Protein AF-A0A2E0PGJ2-F1 (afdb_monomer_lite)

Sequence (72 aa):
MSKAKNDSPLVGSNFWAWDGFGRPSKPKSIWEKDDEFIGNPPYEFQGWYSVYSSDLSTIKIIKIFSSKFNDI

Secondary structure (DSSP, 8-state):
-----TT-S------S-EEET---SSTTPBP-TTSPP-SS-TTSBTTSS-EETT-HHHHHHHHHHHHHHH--

Structure (mmCIF, N/CA/C/O backbone):
data_AF-A0A2E0PGJ2-F1
#
_entry.id   AF-A0A2E0PGJ2-F1
#
loop_
_atom_site.group_PDB
_atom_site.id
_atom_site.type_symbol
_atom_site.label_atom_id
_atom_site.label_alt_id
_atom_site.label_comp_id
_atom_site.label_asym_id
_atom_site.label_entity_id
_atom_site.label_seq_id
_atom_site.pdbx_PDB_ins_code
_atom_site.Cartn_x
_atom_site.Cartn_y
_atom_site.Cartn_z
_atom_site.occupancy
_atom_site.B_iso_or_equiv
_atom_site.auth_seq_id
_atom_site.auth_comp_id
_atom_site.auth_asym_id
_atom_site.auth_atom_id
_atom_site.pdbx_PDB_model_num
ATOM 1 N N . MET A 1 1 ? 17.808 7.188 -12.509 1.00 46.16 1 MET A N 1
ATOM 2 C CA . MET A 1 1 ? 17.535 5.736 -12.547 1.00 46.16 1 MET A CA 1
ATOM 3 C C . MET A 1 1 ? 17.479 5.314 -14.003 1.00 46.16 1 MET A C 1
ATOM 5 O O . MET A 1 1 ? 16.621 5.803 -14.729 1.00 46.16 1 MET A O 1
ATOM 9 N N . SER A 1 2 ? 18.472 4.538 -14.433 1.00 41.44 2 SER A N 1
ATOM 10 C CA . SER A 1 2 ? 18.597 3.940 -15.767 1.00 41.44 2 SER A CA 1
ATOM 11 C C . SER A 1 2 ? 17.467 2.938 -16.030 1.00 41.44 2 SER A C 1
ATOM 13 O O . SER A 1 2 ? 17.016 2.291 -15.088 1.00 41.44 2 SER A O 1
ATOM 15 N N . LYS A 1 3 ? 17.025 2.829 -17.293 1.00 50.91 3 LYS A N 1
ATOM 16 C CA . LYS A 1 3 ? 16.056 1.832 -17.793 1.00 50.91 3 LYS A CA 1
ATOM 17 C C . LYS A 1 3 ? 16.351 0.430 -17.236 1.00 50.91 3 LYS A C 1
ATOM 19 O O . LYS A 1 3 ? 17.528 0.077 -17.129 1.00 50.91 3 LYS A O 1
ATOM 24 N N . ALA A 1 4 ? 15.323 -0.383 -16.967 1.00 58.50 4 ALA A N 1
ATOM 25 C CA . ALA A 1 4 ? 15.539 -1.828 -16.934 1.00 58.50 4 ALA A CA 1
ATOM 26 C C . ALA A 1 4 ? 15.977 -2.226 -18.353 1.00 58.50 4 ALA A C 1
ATOM 28 O O . ALA A 1 4 ? 15.287 -1.995 -19.338 1.00 58.50 4 ALA A O 1
ATOM 29 N N . LYS A 1 5 ? 17.230 -2.635 -18.505 1.00 61.28 5 LYS A N 1
ATOM 30 C CA . LYS A 1 5 ? 17.754 -3.019 -19.817 1.00 61.28 5 LYS A CA 1
ATOM 31 C C . LYS A 1 5 ? 16.974 -4.246 -20.302 1.00 61.28 5 LYS A C 1
ATOM 33 O O . LYS A 1 5 ? 16.736 -5.138 -19.489 1.00 61.28 5 LYS A O 1
ATOM 38 N N . ASN A 1 6 ? 16.656 -4.325 -21.598 1.00 63.41 6 ASN A N 1
ATOM 39 C CA . ASN A 1 6 ? 16.402 -5.624 -22.231 1.00 63.41 6 ASN A CA 1
ATOM 40 C C . ASN A 1 6 ? 17.559 -6.560 -21.830 1.00 63.41 6 ASN A C 1
ATOM 42 O O . ASN A 1 6 ? 18.715 -6.132 -21.872 1.00 63.41 6 ASN A O 1
ATOM 46 N N . ASP A 1 7 ? 17.227 -7.757 -21.341 1.00 74.31 7 ASP A N 1
ATOM 47 C CA . ASP A 1 7 ? 18.121 -8.753 -20.710 1.00 74.31 7 ASP A CA 1
ATOM 48 C C . ASP A 1 7 ? 18.533 -8.502 -19.243 1.00 74.31 7 ASP A C 1
ATOM 50 O O . ASP A 1 7 ? 19.449 -9.139 -18.718 1.00 74.31 7 ASP A O 1
ATOM 54 N N . SER A 1 8 ? 17.853 -7.602 -18.530 1.00 80.06 8 SER A N 1
ATOM 55 C CA . SER A 1 8 ? 17.996 -7.485 -17.074 1.00 80.06 8 SER A CA 1
ATOM 56 C C . SER A 1 8 ? 17.414 -8.716 -16.356 1.00 80.06 8 SER A C 1
ATOM 58 O O . SER A 1 8 ? 16.275 -9.089 -16.635 1.00 80.06 8 SER A O 1
ATOM 60 N N . PRO A 1 9 ? 18.112 -9.303 -15.358 1.00 88.12 9 PRO A N 1
ATOM 61 C CA . PRO A 1 9 ? 17.548 -10.379 -14.536 1.00 88.12 9 PRO A CA 1
ATOM 62 C C . PRO A 1 9 ? 16.423 -9.888 -13.609 1.00 88.12 9 PRO A C 1
ATOM 64 O O . PRO A 1 9 ? 15.651 -10.689 -13.086 1.00 88.12 9 PRO A O 1
ATOM 67 N N . LEU A 1 10 ? 16.323 -8.573 -13.383 1.00 85.62 10 LEU A N 1
ATOM 68 C CA . LEU A 1 10 ? 15.206 -7.975 -12.660 1.00 85.62 10 LEU A CA 1
ATOM 69 C C . LEU A 1 10 ? 13.999 -7.845 -13.595 1.00 85.62 10 LEU A C 1
ATOM 71 O O . LEU A 1 10 ? 13.998 -6.983 -14.472 1.00 85.62 10 LEU A O 1
ATOM 75 N N . VAL A 1 11 ? 12.980 -8.670 -13.350 1.00 87.12 11 VAL A N 1
ATOM 76 C CA . VAL A 1 11 ? 11.749 -8.761 -14.161 1.00 87.12 11 VAL A CA 1
ATOM 77 C C . VAL A 1 11 ? 10.536 -8.060 -13.538 1.00 87.12 11 VAL A C 1
ATOM 79 O O . VAL A 1 11 ? 9.464 -8.033 -14.131 1.00 87.12 11 VAL A O 1
ATOM 82 N N . GLY A 1 12 ? 10.690 -7.484 -12.345 1.00 88.38 12 GLY A N 1
ATOM 83 C CA . GLY A 1 12 ? 9.636 -6.724 -11.678 1.00 88.38 12 GLY A CA 1
ATOM 84 C C . GLY A 1 12 ? 9.867 -6.579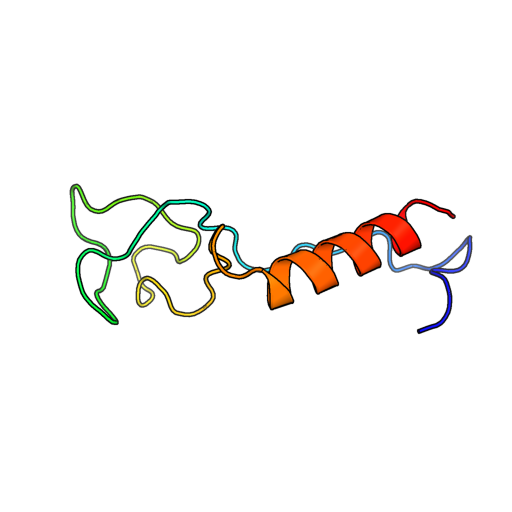 -10.179 1.00 88.38 12 GLY A C 1
ATOM 85 O O . GLY A 1 12 ? 10.859 -7.061 -9.630 1.00 88.38 12 GLY A O 1
ATOM 86 N N . SER A 1 13 ? 8.934 -5.906 -9.514 1.00 92.19 13 SER A N 1
ATOM 87 C CA . SER A 1 13 ? 8.878 -5.785 -8.059 1.00 92.19 13 SER A CA 1
ATOM 88 C C . SER A 1 13 ? 7.437 -5.578 -7.598 1.00 92.19 13 SER A C 1
ATOM 90 O O . SER A 1 13 ? 6.602 -5.067 -8.342 1.00 92.19 13 SER A O 1
ATOM 92 N N . ASN A 1 14 ? 7.157 -5.962 -6.355 1.00 96.75 14 ASN A N 1
ATOM 93 C CA . ASN A 1 14 ? 5.908 -5.656 -5.666 1.00 96.75 14 ASN A CA 1
ATOM 94 C C . ASN A 1 14 ? 6.271 -4.933 -4.372 1.00 96.75 14 ASN A C 1
ATOM 96 O O . ASN A 1 14 ? 7.121 -5.414 -3.621 1.00 96.75 14 ASN A O 1
ATOM 100 N N . PHE A 1 15 ? 5.673 -3.771 -4.127 1.00 97.62 15 PHE A N 1
ATOM 101 C CA . PHE A 1 15 ? 5.824 -3.102 -2.839 1.00 97.62 15 PHE A CA 1
ATOM 102 C C . PHE A 1 15 ? 4.920 -3.776 -1.800 1.00 97.62 15 PHE A C 1
ATOM 104 O O . PHE A 1 15 ? 3.872 -4.325 -2.139 1.00 97.62 15 PHE A O 1
ATOM 111 N N . TRP A 1 16 ? 5.330 -3.713 -0.537 1.00 98.12 16 TRP A N 1
ATOM 112 C CA . TRP A 1 16 ? 4.539 -4.167 0.600 1.00 98.12 16 TRP A CA 1
ATOM 113 C C . TRP A 1 16 ? 4.081 -2.935 1.390 1.00 98.12 16 TRP A C 1
ATOM 115 O O . TRP A 1 16 ? 4.938 -2.188 1.852 1.00 98.12 16 TRP A O 1
ATOM 125 N N . ALA A 1 17 ? 2.791 -2.645 1.524 1.00 97.75 17 ALA A N 1
ATOM 126 C CA . ALA A 1 17 ? 1.644 -3.296 0.884 1.00 97.75 17 ALA A CA 1
ATOM 127 C C . ALA A 1 17 ? 0.580 -2.261 0.480 1.00 97.75 17 ALA A C 1
ATOM 129 O O . ALA A 1 17 ? 0.722 -1.068 0.750 1.00 97.75 17 ALA A O 1
ATOM 130 N N . TRP A 1 18 ? -0.450 -2.696 -0.251 1.00 98.12 18 TRP A N 1
ATOM 131 C CA . TRP A 1 18 ? -1.542 -1.823 -0.677 1.00 98.12 18 TRP A CA 1
ATOM 132 C C . TRP A 1 18 ? -2.745 -1.946 0.254 1.00 98.12 18 TRP A C 1
ATOM 134 O O . TRP A 1 18 ? -3.362 -3.006 0.340 1.00 98.12 18 TRP A O 1
ATOM 144 N N . ASP A 1 19 ? -3.122 -0.822 0.857 1.00 97.75 19 ASP A N 1
ATOM 145 C CA . ASP A 1 19 ? -4.206 -0.751 1.841 1.00 97.75 19 ASP A CA 1
ATOM 146 C C . ASP A 1 19 ? -5.399 0.034 1.288 1.00 97.75 19 ASP A C 1
ATOM 148 O O . ASP A 1 19 ? -6.529 -0.084 1.760 1.00 97.75 19 ASP A O 1
ATOM 152 N N . GLY A 1 20 ? -5.167 0.837 0.244 1.00 97.62 20 GLY A N 1
ATOM 153 C CA . GLY A 1 20 ? -6.207 1.582 -0.449 1.00 97.62 20 GLY A CA 1
ATOM 154 C C . GLY A 1 20 ? -7.009 2.470 0.503 1.00 97.62 20 GLY A C 1
ATOM 155 O O . GLY A 1 20 ? -6.474 3.393 1.127 1.00 97.62 20 GLY A O 1
ATOM 156 N N . PHE A 1 21 ? -8.316 2.226 0.579 1.00 97.62 21 PHE A N 1
ATOM 157 C CA . PHE A 1 21 ? -9.218 2.985 1.447 1.00 97.62 21 PHE A CA 1
ATOM 158 C C . PHE A 1 21 ? -9.299 2.436 2.871 1.00 97.62 21 PHE A C 1
ATOM 160 O O . PHE A 1 21 ? -9.823 3.142 3.728 1.00 97.62 21 PHE A O 1
ATOM 167 N N . GLY A 1 22 ? -8.760 1.240 3.122 1.00 96.25 22 GLY A N 1
ATOM 168 C CA . GLY A 1 22 ? -8.845 0.599 4.425 1.00 96.25 22 GLY A CA 1
ATOM 169 C C . GLY A 1 22 ? -8.093 1.380 5.500 1.00 96.25 22 GLY A C 1
ATOM 170 O O . GLY A 1 22 ? -7.108 2.063 5.193 1.00 96.25 22 GLY A O 1
ATOM 171 N N . ARG A 1 23 ? -8.550 1.334 6.752 1.00 96.69 23 ARG A N 1
ATOM 172 C CA . ARG A 1 23 ? -7.895 2.023 7.872 1.00 96.69 23 ARG A CA 1
ATOM 173 C C . ARG A 1 23 ? -7.821 1.151 9.123 1.00 96.69 23 ARG A C 1
ATOM 175 O O . ARG A 1 23 ? -8.763 0.423 9.420 1.00 96.69 23 ARG A O 1
ATOM 182 N N . PRO A 1 24 ? -6.731 1.271 9.905 1.00 96.25 24 PRO A N 1
ATOM 183 C CA . PRO A 1 24 ? -6.685 0.673 11.227 1.00 96.25 24 PRO A CA 1
ATOM 184 C C . PRO A 1 24 ? -7.788 1.272 12.103 1.00 96.25 24 PRO A C 1
ATOM 186 O O . PRO A 1 24 ? -8.007 2.487 12.089 1.00 96.25 24 PRO A O 1
ATOM 189 N N . SER A 1 25 ? -8.433 0.439 12.917 1.00 94.25 25 SER A N 1
ATOM 190 C CA . SER A 1 25 ? -9.448 0.892 13.873 1.00 94.25 25 SER A CA 1
ATOM 191 C C . SER A 1 25 ? -8.872 1.853 14.919 1.00 94.25 25 SER A C 1
ATOM 193 O O . SER A 1 25 ? -9.569 2.752 15.396 1.00 94.25 25 SER A O 1
ATOM 195 N N . LYS A 1 26 ? -7.584 1.701 15.265 1.00 94.38 26 LYS A N 1
ATOM 196 C CA . LYS A 1 26 ? -6.824 2.604 16.145 1.00 94.38 26 LYS A CA 1
ATOM 197 C C . LYS A 1 26 ? -5.369 2.719 15.671 1.00 94.38 26 LYS A C 1
ATOM 199 O O . LYS A 1 26 ? -4.836 1.767 15.110 1.00 94.38 26 LYS A O 1
ATOM 204 N N . PRO A 1 27 ? -4.668 3.837 15.933 1.00 91.31 27 PRO A N 1
ATOM 205 C CA . PRO A 1 27 ? -3.252 3.948 15.591 1.00 91.31 27 PRO A CA 1
ATOM 206 C C . PRO A 1 27 ? -2.420 2.816 16.214 1.00 91.31 27 PRO A C 1
ATOM 208 O O . PRO A 1 27 ? -2.459 2.627 17.429 1.00 91.31 27 PRO A O 1
ATOM 211 N N . LYS A 1 28 ? -1.636 2.109 15.388 1.00 88.62 28 LYS A N 1
ATOM 212 C CA . LYS A 1 28 ? -0.779 0.981 15.799 1.00 88.62 28 LYS A CA 1
ATOM 213 C C . LYS A 1 28 ? -1.538 -0.178 16.474 1.00 88.62 28 LYS A C 1
ATOM 215 O O . LYS A 1 28 ? -0.988 -0.819 17.368 1.00 88.62 28 LYS A O 1
ATOM 220 N N . SER A 1 29 ? -2.789 -0.443 16.092 1.00 95.06 29 SER A N 1
ATOM 221 C CA . SER A 1 29 ? -3.509 -1.629 16.571 1.00 95.06 29 SER A CA 1
ATOM 222 C C . SER A 1 29 ? -2.982 -2.909 15.925 1.00 95.06 29 SER A C 1
ATOM 224 O O . SER A 1 29 ? -2.513 -2.898 14.791 1.00 95.06 29 SER A O 1
ATOM 226 N N . ILE A 1 30 ? -3.067 -4.019 16.654 1.00 97.00 30 ILE A N 1
ATOM 227 C CA . ILE A 1 30 ? -3.048 -5.357 16.058 1.00 97.00 30 ILE A CA 1
ATOM 228 C C . ILE A 1 30 ? -4.454 -5.623 15.513 1.00 97.00 30 ILE A C 1
ATOM 230 O O . ILE A 1 30 ? -5.422 -5.155 16.109 1.00 97.00 30 ILE A O 1
ATOM 234 N N . TRP A 1 31 ? -4.558 -6.318 14.381 1.00 97.62 31 TRP A N 1
ATOM 235 C CA . TRP A 1 31 ? -5.853 -6.653 13.786 1.00 97.62 31 TRP A CA 1
ATOM 236 C C . TRP A 1 31 ? -6.711 -7.477 14.748 1.00 97.62 31 TRP A C 1
ATOM 238 O O . TRP A 1 31 ? -6.245 -8.476 15.304 1.00 97.62 31 TRP A O 1
ATOM 248 N N . GLU A 1 32 ? -7.978 -7.107 14.877 1.00 97.38 32 GLU A N 1
ATOM 249 C CA . GLU A 1 32 ? -8.988 -7.885 15.585 1.00 97.38 32 GLU A CA 1
ATOM 250 C C . GLU A 1 32 ? -10.120 -8.308 14.647 1.00 97.38 32 GLU A C 1
ATOM 252 O O . GLU A 1 32 ? -10.259 -7.834 13.520 1.00 97.38 32 GLU A O 1
ATOM 257 N N . LYS A 1 33 ? -10.956 -9.238 15.117 1.00 97.06 33 LYS A N 1
ATOM 258 C CA . LYS A 1 33 ? -12.141 -9.647 14.368 1.00 97.06 33 LYS A CA 1
ATOM 259 C C . LYS A 1 33 ? -12.982 -8.408 14.029 1.00 97.06 33 LYS A C 1
ATOM 261 O O . LYS A 1 33 ? -13.268 -7.604 14.908 1.00 97.06 33 LYS A O 1
ATOM 266 N N . ASP A 1 34 ? -13.401 -8.331 12.768 1.00 95.25 34 ASP A N 1
ATOM 267 C CA . ASP A 1 34 ? -14.213 -7.255 12.185 1.00 95.25 34 ASP A CA 1
ATOM 268 C C . ASP A 1 34 ? -13.449 -5.945 11.888 1.00 95.25 34 ASP A C 1
ATOM 270 O O . ASP A 1 34 ? -14.034 -5.034 11.300 1.00 95.25 34 ASP A O 1
ATOM 274 N N . ASP A 1 35 ? -12.142 -5.868 12.178 1.00 96.81 35 ASP A N 1
ATOM 275 C CA . ASP A 1 35 ? -11.284 -4.820 11.615 1.00 96.81 35 ASP A CA 1
ATOM 276 C C . ASP A 1 35 ? -11.162 -4.993 10.093 1.00 96.81 35 ASP A C 1
ATOM 278 O O . ASP A 1 35 ? -11.102 -6.110 9.562 1.00 96.81 35 ASP A O 1
ATOM 282 N N . GLU A 1 36 ? -11.058 -3.873 9.380 1.00 96.12 36 GLU A N 1
ATOM 283 C CA . GLU A 1 36 ? -10.847 -3.882 7.936 1.00 96.12 36 GLU A CA 1
ATOM 284 C C . GLU A 1 36 ? -9.555 -4.624 7.566 1.00 96.12 36 GLU A C 1
ATOM 286 O O . GLU A 1 36 ? -8.510 -4.473 8.205 1.00 96.12 36 GLU A O 1
ATOM 291 N N . PHE A 1 37 ? -9.614 -5.419 6.496 1.00 95.44 37 PHE A N 1
ATOM 292 C CA . PHE A 1 37 ? -8.414 -6.018 5.931 1.00 95.44 37 PHE A CA 1
ATOM 293 C C . PHE A 1 37 ? -7.602 -4.956 5.208 1.00 95.44 37 PHE A C 1
ATOM 295 O O . PHE A 1 37 ? -8.073 -4.331 4.256 1.00 95.44 37 PHE A O 1
ATOM 302 N N . ILE A 1 38 ? -6.360 -4.808 5.640 1.00 95.94 38 ILE A N 1
ATOM 303 C CA . ILE A 1 38 ? -5.369 -3.966 4.990 1.00 95.94 38 ILE A CA 1
ATOM 304 C C . ILE A 1 38 ? -4.099 -4.792 4.734 1.00 95.94 38 ILE A C 1
ATOM 306 O O . ILE A 1 38 ? -4.058 -5.985 5.041 1.00 95.94 38 ILE A O 1
ATOM 310 N N . GLY A 1 39 ? -3.085 -4.208 4.101 1.00 96.56 39 GLY A N 1
ATOM 311 C CA . GLY A 1 39 ? -1.928 -4.946 3.602 1.00 96.56 39 GLY A CA 1
ATOM 312 C C . GLY A 1 39 ? -0.992 -5.476 4.690 1.00 96.56 39 GLY A C 1
ATOM 313 O O . GLY A 1 39 ? -0.218 -6.397 4.425 1.00 96.56 39 GLY A O 1
ATOM 314 N N . ASN A 1 40 ? -1.066 -4.943 5.912 1.00 95.62 40 ASN A N 1
ATOM 315 C CA . ASN A 1 40 ? -0.354 -5.509 7.053 1.00 95.62 40 ASN A CA 1
ATOM 316 C C . ASN A 1 40 ? -1.066 -6.781 7.571 1.00 95.62 40 ASN A C 1
ATOM 318 O O . ASN A 1 40 ? -2.282 -6.783 7.780 1.00 95.62 40 ASN A O 1
ATOM 322 N N . PRO A 1 41 ? -0.325 -7.881 7.796 1.00 96.19 41 PRO A N 1
ATOM 323 C CA . PRO A 1 41 ? -0.890 -9.126 8.284 1.00 96.19 41 PRO A CA 1
ATOM 324 C C . PRO A 1 41 ? -1.316 -9.003 9.758 1.00 96.19 41 PRO A C 1
ATOM 326 O O . PRO A 1 41 ? -0.773 -8.174 10.488 1.00 96.19 41 PRO A O 1
ATOM 329 N N . PRO A 1 42 ? -2.215 -9.877 10.252 1.00 95.62 42 PRO A N 1
ATOM 330 C CA . PRO A 1 42 ? -2.813 -9.747 11.586 1.00 95.62 42 PRO A CA 1
ATOM 331 C C . PRO A 1 42 ? -1.861 -9.796 12.787 1.00 95.62 42 PRO A C 1
ATOM 333 O O . PRO A 1 42 ? -2.298 -9.537 13.899 1.00 95.62 42 PRO A O 1
ATOM 336 N N . TYR A 1 43 ? -0.590 -10.161 12.602 1.00 94.69 43 TYR A N 1
ATOM 337 C CA . TYR A 1 43 ? 0.427 -10.164 13.662 1.00 94.69 43 TYR A CA 1
ATOM 338 C C . TYR A 1 43 ? 1.326 -8.91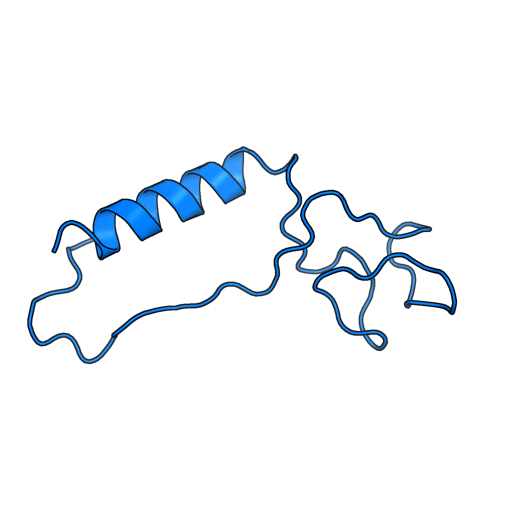2 13.651 1.00 94.69 43 TYR A C 1
ATOM 340 O O . TYR A 1 43 ? 2.185 -8.772 14.520 1.00 94.69 43 TYR A O 1
ATOM 348 N N . GLU A 1 44 ? 1.152 -8.011 12.680 1.00 97.25 44 GLU A N 1
ATOM 349 C CA . GLU A 1 44 ? 1.815 -6.707 12.609 1.00 97.25 44 GLU A CA 1
ATOM 350 C C . GLU A 1 44 ? 0.860 -5.585 13.025 1.00 97.25 44 GLU A C 1
ATOM 352 O O . GLU A 1 44 ? -0.362 -5.740 13.027 1.00 97.25 44 GLU A O 1
ATOM 357 N N . PHE A 1 45 ? 1.422 -4.421 13.359 1.00 97.25 45 PHE A N 1
ATOM 358 C CA . PHE A 1 45 ? 0.609 -3.228 13.560 1.00 97.25 45 PHE A CA 1
ATOM 359 C C . PHE A 1 45 ? -0.044 -2.797 12.246 1.00 97.25 45 PHE A C 1
ATOM 361 O O . PHE A 1 45 ? 0.634 -2.571 11.242 1.00 97.25 45 PHE A O 1
ATOM 368 N N . GLN A 1 46 ? -1.355 -2.604 12.283 1.00 96.69 46 GLN A N 1
ATOM 369 C CA . GLN A 1 46 ? -2.110 -2.052 11.177 1.00 96.69 46 GLN A CA 1
ATOM 370 C C . GLN A 1 46 ? -1.669 -0.607 10.908 1.00 96.69 46 GLN A C 1
ATOM 372 O O . GLN A 1 46 ? -1.630 0.232 11.816 1.00 96.69 46 GLN A O 1
ATOM 377 N N . GLY A 1 47 ? -1.299 -0.316 9.658 1.00 94.81 47 GLY A N 1
ATOM 378 C CA . GLY A 1 47 ? -0.769 0.986 9.261 1.00 94.81 47 GLY A CA 1
ATOM 379 C C . GLY A 1 47 ? 0.753 1.079 9.166 1.00 94.81 47 GLY A C 1
ATOM 380 O O . GLY A 1 47 ? 1.263 2.170 8.914 1.00 94.81 47 GLY A O 1
ATOM 381 N N . TRP A 1 48 ? 1.497 -0.001 9.429 1.00 96.25 48 TRP A N 1
ATOM 382 C CA . TRP A 1 48 ? 2.954 0.073 9.575 1.00 96.25 48 TRP A CA 1
ATOM 383 C C . TRP A 1 48 ? 3.683 0.251 8.237 1.00 96.25 48 TRP A C 1
ATOM 385 O O . TRP A 1 48 ? 4.564 1.105 8.131 1.00 96.25 48 TRP A O 1
ATOM 395 N N . TYR A 1 49 ? 3.296 -0.512 7.212 1.00 97.06 49 TYR A N 1
ATOM 396 C CA . TYR A 1 49 ? 3.900 -0.453 5.867 1.00 97.06 49 TYR A CA 1
ATOM 397 C C . TYR A 1 49 ? 2.879 -0.122 4.774 1.00 97.06 49 TYR A C 1
ATOM 399 O O . TYR A 1 49 ? 3.130 -0.288 3.581 1.00 97.06 49 TYR A O 1
ATOM 407 N N . SER A 1 50 ? 1.718 0.350 5.201 1.00 97.00 50 SER A N 1
ATOM 408 C CA . SER A 1 50 ? 0.578 0.676 4.368 1.00 97.00 50 SER A CA 1
ATOM 409 C C . SER A 1 50 ? 0.891 1.742 3.333 1.00 97.00 50 SER A C 1
ATOM 411 O O . SER A 1 50 ? 1.445 2.796 3.647 1.00 97.00 50 SER A O 1
ATOM 413 N N . VAL A 1 51 ? 0.438 1.499 2.108 1.00 98.44 51 VAL A N 1
ATOM 414 C CA . VAL A 1 51 ? 0.216 2.549 1.116 1.00 98.44 51 VAL A CA 1
ATOM 415 C C . VAL A 1 51 ? -1.287 2.757 0.983 1.00 98.44 51 VAL A C 1
ATOM 417 O O . VAL A 1 51 ? -2.007 1.907 0.448 1.00 98.44 51 VAL A O 1
ATOM 420 N N . TYR A 1 52 ? -1.764 3.901 1.464 1.00 98.19 52 TYR A N 1
ATOM 421 C CA . TYR A 1 52 ? -3.163 4.296 1.375 1.00 98.19 52 TYR A CA 1
ATOM 422 C C . TYR A 1 52 ? -3.459 5.056 0.080 1.00 98.19 52 TYR A C 1
ATOM 424 O O . TYR A 1 52 ? -2.594 5.702 -0.509 1.00 98.19 52 TYR A O 1
ATOM 432 N N . SER A 1 53 ? -4.731 5.085 -0.325 1.00 98.25 53 SER A N 1
ATOM 433 C CA . SER A 1 53 ? -5.212 5.868 -1.475 1.00 98.25 53 SER A CA 1
ATOM 434 C C . SER A 1 53 ? -4.983 7.379 -1.326 1.00 98.25 53 SER A C 1
ATOM 436 O O . SER A 1 53 ? -4.919 8.099 -2.322 1.00 98.25 53 SER A O 1
ATOM 438 N N . SER A 1 54 ? -4.827 7.853 -0.088 1.00 98.31 54 SER A N 1
ATOM 439 C CA . SER A 1 54 ? -4.489 9.236 0.255 1.00 98.31 54 SER A CA 1
ATOM 440 C C . SER A 1 54 ? -2.992 9.553 0.165 1.00 98.31 54 SER A C 1
ATOM 442 O O . SER A 1 54 ? -2.631 10.728 0.209 1.00 98.31 54 SER A O 1
ATOM 444 N N . ASP A 1 55 ? -2.116 8.555 0.012 1.00 98.56 55 ASP A N 1
ATOM 445 C CA . ASP A 1 55 ? -0.658 8.737 0.020 1.00 98.56 55 ASP A CA 1
ATOM 446 C C . ASP A 1 55 ? -0.156 9.172 -1.362 1.00 98.56 55 ASP A C 1
ATOM 448 O O . ASP A 1 55 ? 0.601 8.480 -2.049 1.00 9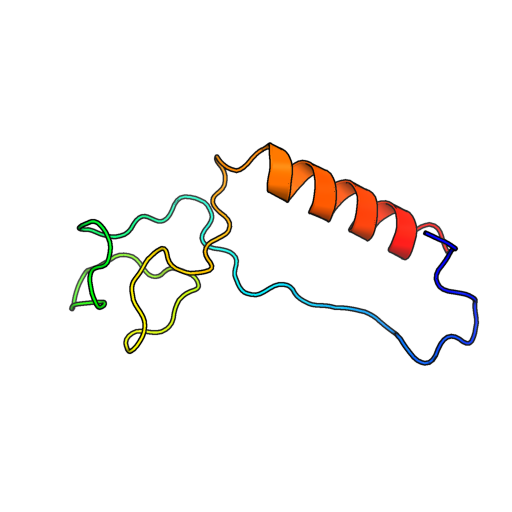8.56 55 ASP A O 1
ATOM 452 N N . LEU A 1 56 ? -0.606 10.352 -1.797 1.00 98.69 56 LEU A N 1
ATOM 453 C CA . LEU A 1 56 ? -0.413 10.861 -3.157 1.00 98.69 56 LEU A CA 1
ATOM 454 C C . LEU A 1 56 ? 1.065 10.940 -3.567 1.00 98.69 56 LEU A C 1
ATOM 456 O O . LEU A 1 56 ? 1.390 10.729 -4.737 1.00 98.69 56 LEU A O 1
ATOM 460 N N . SER A 1 57 ? 1.971 11.233 -2.6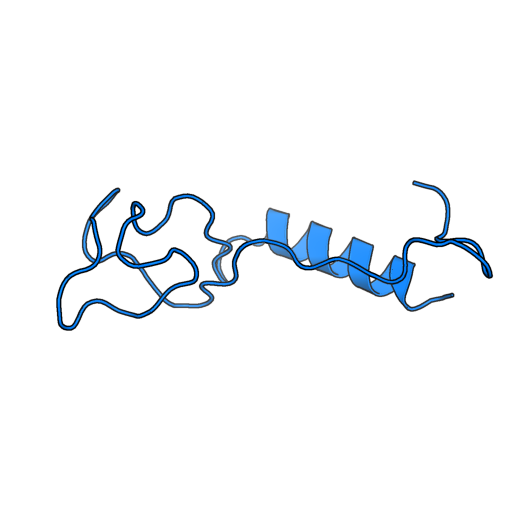30 1.00 98.69 57 SER A N 1
ATOM 461 C CA . SER A 1 57 ? 3.416 11.269 -2.889 1.00 98.69 57 SER A CA 1
ATOM 462 C C . SER A 1 57 ? 3.971 9.877 -3.210 1.00 98.69 57 SER A C 1
ATOM 464 O O . SER A 1 57 ? 4.685 9.721 -4.203 1.00 98.69 57 SER A O 1
ATOM 466 N N . THR A 1 58 ? 3.598 8.862 -2.429 1.00 98.62 58 THR A N 1
ATOM 467 C CA . THR A 1 58 ? 4.000 7.463 -2.625 1.00 98.62 58 THR A CA 1
ATOM 468 C C . THR A 1 58 ? 3.402 6.901 -3.913 1.00 98.62 58 THR A C 1
ATOM 470 O O . THR A 1 58 ? 4.130 6.370 -4.753 1.00 98.62 58 THR A O 1
ATOM 473 N N . ILE A 1 59 ? 2.102 7.120 -4.144 1.00 98.62 59 ILE A N 1
ATOM 474 C CA . ILE A 1 59 ? 1.404 6.710 -5.374 1.00 98.62 59 ILE A CA 1
ATOM 475 C C . ILE A 1 59 ? 2.054 7.340 -6.610 1.00 98.62 59 ILE A C 1
ATOM 477 O O . ILE A 1 59 ? 2.237 6.670 -7.628 1.00 98.62 59 ILE A O 1
ATOM 481 N N . LYS A 1 60 ? 2.450 8.617 -6.537 1.00 98.56 60 LYS A N 1
ATOM 482 C CA . LYS A 1 60 ? 3.147 9.294 -7.639 1.00 98.56 60 LYS A CA 1
ATOM 483 C C . LYS A 1 60 ? 4.471 8.606 -7.977 1.00 98.56 60 LYS A C 1
ATOM 485 O O . LYS A 1 60 ? 4.771 8.443 -9.159 1.00 98.56 60 LYS A O 1
ATOM 490 N N . ILE A 1 61 ? 5.247 8.193 -6.974 1.00 98.25 61 ILE A N 1
ATOM 491 C CA . ILE A 1 61 ? 6.513 7.473 -7.182 1.00 98.25 61 ILE A CA 1
ATOM 492 C C . ILE A 1 61 ? 6.254 6.101 -7.808 1.00 98.25 61 ILE A C 1
ATOM 494 O O . ILE A 1 61 ? 6.888 5.783 -8.815 1.00 98.25 61 ILE A O 1
ATOM 498 N N . ILE A 1 62 ? 5.297 5.334 -7.271 1.00 97.69 62 ILE A N 1
ATOM 499 C CA . ILE A 1 62 ? 4.910 4.020 -7.808 1.00 97.69 62 ILE A CA 1
ATOM 500 C C . ILE A 1 62 ? 4.501 4.158 -9.277 1.00 97.69 62 ILE A C 1
ATOM 502 O O . ILE A 1 62 ? 5.056 3.472 -10.129 1.00 97.69 62 ILE A O 1
ATOM 506 N N . LYS A 1 63 ? 3.624 5.116 -9.607 1.00 97.00 63 LYS A N 1
ATOM 507 C CA . LYS A 1 63 ? 3.176 5.363 -10.986 1.00 97.00 63 LYS A CA 1
ATOM 508 C C . LYS A 1 63 ? 4.336 5.689 -11.928 1.00 97.00 63 LYS A C 1
ATOM 510 O O . LYS A 1 63 ? 4.416 5.122 -13.012 1.00 97.00 63 LYS A O 1
ATOM 515 N N . ILE A 1 64 ? 5.242 6.584 -11.522 1.00 95.69 64 ILE A N 1
ATOM 516 C CA . ILE A 1 64 ? 6.417 6.944 -12.331 1.00 95.69 64 ILE A CA 1
ATOM 517 C C . ILE A 1 64 ? 7.314 5.724 -12.560 1.00 95.69 64 ILE A C 1
ATOM 519 O O . ILE A 1 64 ? 7.817 5.547 -13.669 1.00 95.69 64 ILE A O 1
ATOM 523 N N . PHE A 1 65 ? 7.540 4.907 -11.529 1.00 93.38 65 PHE A N 1
ATOM 524 C CA . PHE A 1 65 ? 8.349 3.698 -11.646 1.00 93.38 65 PHE A CA 1
ATOM 525 C C . PHE A 1 65 ? 7.688 2.671 -12.571 1.00 93.38 65 PHE A C 1
ATOM 527 O O . PHE A 1 65 ? 8.338 2.217 -13.507 1.00 93.38 65 PHE A O 1
ATOM 534 N N . SER A 1 66 ? 6.400 2.374 -12.377 1.00 92.81 66 SER A N 1
ATOM 535 C CA . SER A 1 66 ? 5.655 1.417 -13.202 1.00 92.81 66 SER A CA 1
ATOM 536 C C . SER A 1 66 ? 5.606 1.827 -14.674 1.00 92.81 66 SER A C 1
ATOM 538 O O . SER A 1 66 ? 5.859 0.991 -15.533 1.00 92.81 66 SER A O 1
ATOM 540 N N . SER A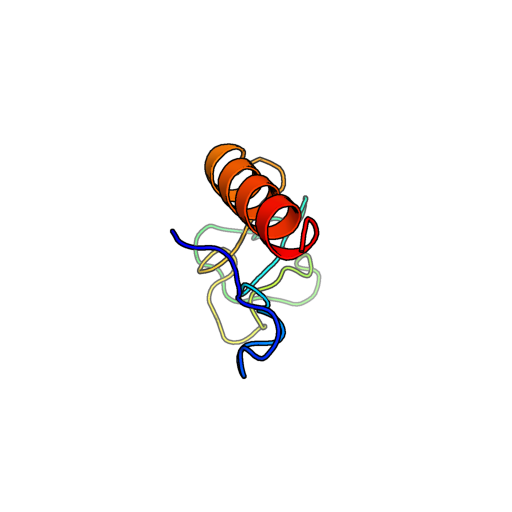 1 67 ? 5.359 3.107 -14.989 1.00 91.75 67 SER A N 1
ATOM 541 C CA . SER A 1 67 ? 5.420 3.585 -16.380 1.00 91.75 67 SER A CA 1
ATOM 542 C C . SER A 1 67 ? 6.814 3.395 -16.976 1.00 91.75 67 SER A C 1
ATOM 544 O O . SER A 1 67 ? 6.954 2.788 -18.028 1.00 91.75 67 SER A O 1
ATOM 546 N N . LYS A 1 68 ? 7.867 3.809 -16.259 1.00 88.19 68 LYS A N 1
ATOM 547 C CA . LYS A 1 68 ? 9.253 3.638 -16.728 1.00 88.19 68 LYS A CA 1
ATOM 548 C C . LYS A 1 68 ? 9.663 2.181 -16.913 1.00 88.19 68 LYS A C 1
ATOM 550 O O . LYS A 1 68 ? 10.550 1.929 -17.721 1.00 88.19 68 LYS A O 1
ATOM 555 N N . PHE A 1 69 ? 9.097 1.269 -16.126 1.00 85.12 69 PHE A N 1
ATOM 556 C CA . PHE A 1 69 ? 9.361 -0.163 -16.224 1.00 85.12 69 PHE A CA 1
ATOM 557 C C . PHE A 1 69 ? 8.631 -0.799 -17.417 1.00 85.12 69 PHE A C 1
ATOM 559 O O . PHE A 1 69 ? 9.172 -1.712 -18.026 1.00 85.12 69 PHE A O 1
ATOM 566 N N . ASN A 1 70 ? 7.443 -0.294 -17.769 1.00 82.19 70 ASN A N 1
ATOM 567 C CA . ASN A 1 70 ? 6.629 -0.797 -18.881 1.00 82.19 70 ASN A CA 1
ATOM 568 C C . ASN A 1 70 ? 6.976 -0.181 -20.246 1.00 82.19 70 ASN A C 1
ATOM 570 O O . ASN A 1 70 ? 6.726 -0.816 -21.262 1.00 82.19 70 ASN A O 1
ATOM 574 N N . ASP A 1 71 ? 7.522 1.040 -20.290 1.00 77.50 71 ASP A N 1
ATOM 575 C CA . ASP A 1 71 ? 7.920 1.736 -21.53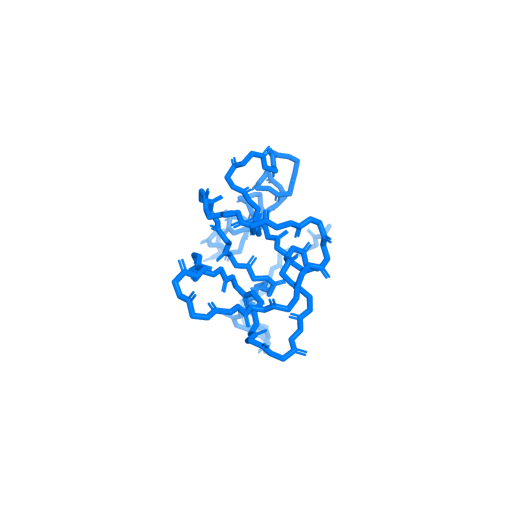1 1.00 77.50 71 ASP A CA 1
ATOM 576 C C . ASP A 1 71 ? 9.221 1.158 -22.153 1.00 77.50 71 ASP A C 1
ATOM 578 O O . ASP A 1 71 ? 10.027 1.886 -22.751 1.00 77.50 71 ASP A O 1
ATOM 582 N N . ILE A 1 72 ? 9.474 -0.139 -21.955 1.00 56.38 72 ILE A N 1
ATOM 583 C CA . ILE A 1 72 ? 10.698 -0.864 -22.324 1.00 56.38 72 ILE A CA 1
ATOM 584 C C . ILE A 1 72 ? 10.373 -1.906 -23.385 1.00 56.38 72 ILE A C 1
ATOM 586 O O . ILE A 1 72 ? 9.380 -2.640 -23.204 1.00 56.38 72 ILE A O 1
#

pLDDT: mean 90.5, std 13.2, range [41.44, 98.69]

Foldseek 3Di:
DDACDDVRPCPDDDFQDEFEAFFAPDFQDQDDPPHDDGRDDNVGGTPPRYDYVPNVVVVVVVVVVVVSHVVD

Radius of gyration: 15.59 Å; chains: 1; bounding box: 33×22×39 Å